Protein AF-A0A376LGJ1-F1 (afdb_monomer)

Organism: Escherichia coli (NCBI:txid562)

Secondary structure (DSSP, 8-state):
-HHHHHT-HHHHHHHHTS-HHHHHHHHHHHHHHHHHHHHHHHTTS---HHHHHHHHHHHHHHHHHHH-GGGGTTS-HHHHHHHTSHHHHHHHHHHHHHHHSPPPP-

pLDDT: mean 90.24, std 6.95, range [53.75, 97.5]

Solvent-accessible surface area (backbone atoms only — not comparable to full-atom values): 5984 Å² total; per-residue (Å²): 106,70,73,60,54,70,72,37,67,70,52,57,54,53,60,71,68,56,54,68,72,56,54,52,52,52,50,51,52,50,54,50,50,52,52,53,49,52,53,55,59,59,67,73,50,80,80,43,76,68,48,47,51,33,53,53,51,13,48,51,47,8,51,46,28,54,75,42,60,70,80,41,70,86,46,58,70,75,55,34,68,52,38,53,38,21,67,50,33,13,50,52,44,33,54,52,43,62,70,69,48,76,81,78,82,125

Foldseek 3Di:
DVVVLVVDVVNVVVVVPDDPVVVVVVVCVVVVVVVVVVVVVLVVDPCDPLSVVLQVVLLCQLVVCCVPVCVCVVPDPVVSVQSNHSVSRSVVSSVVSVVPDDPDDD

Sequence (106 aa):
MLIVLGLFPAVSGFVQHIPEPVLGGATLVMFGTIAASGVRIVSREPLNRRAILIIALSLAVGLGVSQQPLILQFAPEWLKNLLSSGIAAGGITAIVLNLIFPPEKQ

InterPro domains:
  IPR006042 Xanthine/uracil permease [PS01116] (18-38)
  IPR006043 Nucleobase cation symporter 2 family [PF00860] (1-70)

Structure (mmCIF, N/CA/C/O backbone):
data_AF-A0A376LGJ1-F1
#
_entry.id   AF-A0A376LGJ1-F1
#
loop_
_atom_site.group_PDB
_atom_site.id
_atom_site.type_symbol
_atom_site.label_atom_id
_atom_site.label_alt_id
_atom_site.label_comp_id
_atom_site.label_asym_id
_atom_site.label_entity_id
_atom_site.label_seq_id
_atom_site.pdbx_PDB_ins_code
_atom_site.Cartn_x
_atom_site.Cartn_y
_atom_site.Cartn_z
_atom_site.occupancy
_atom_site.B_iso_or_equiv
_atom_site.auth_seq_id
_atom_site.auth_comp_id
_atom_site.auth_asym_id
_atom_site.auth_atom_id
_atom_site.pdbx_PDB_model_num
ATOM 1 N N . MET A 1 1 ? -5.557 -1.376 -30.161 1.00 79.62 1 MET A N 1
ATOM 2 C CA . MET A 1 1 ? -4.209 -0.809 -30.402 1.00 79.62 1 MET A CA 1
ATOM 3 C C . MET A 1 1 ? -3.106 -1.610 -29.708 1.00 79.62 1 MET A C 1
ATOM 5 O O . MET A 1 1 ? -2.211 -2.051 -30.410 1.00 79.62 1 MET A O 1
ATOM 9 N N . LEU A 1 2 ? -3.187 -1.895 -28.398 1.00 87.56 2 LEU A N 1
ATOM 10 C CA . LEU A 1 2 ? -2.192 -2.742 -27.702 1.00 87.56 2 LEU A CA 1
ATOM 11 C C . LEU A 1 2 ? -2.047 -4.149 -28.314 1.00 87.56 2 LEU A C 1
ATOM 13 O O . LEU A 1 2 ? -0.932 -4.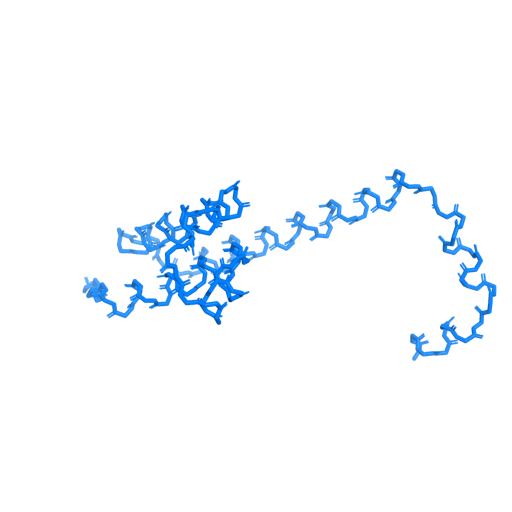609 -28.519 1.00 87.56 2 LEU A O 1
ATOM 17 N N . ILE A 1 3 ? -3.166 -4.777 -28.700 1.00 88.19 3 ILE A N 1
ATOM 18 C CA . ILE A 1 3 ? -3.178 -6.073 -29.410 1.00 88.19 3 ILE A CA 1
ATOM 19 C C . ILE A 1 3 ? -2.390 -5.995 -30.727 1.00 88.19 3 ILE A C 1
ATOM 21 O O . ILE A 1 3 ? -1.632 -6.898 -31.053 1.00 88.19 3 ILE A O 1
ATOM 25 N N . VAL A 1 4 ? -2.541 -4.893 -31.467 1.00 88.06 4 VAL A N 1
ATOM 26 C CA . VAL A 1 4 ? -1.870 -4.689 -32.757 1.00 88.06 4 VAL A CA 1
ATOM 27 C C . VAL A 1 4 ? -0.370 -4.486 -32.545 1.00 88.06 4 VAL A C 1
ATOM 29 O O . VAL A 1 4 ? 0.420 -5.149 -33.198 1.00 88.06 4 VAL A O 1
ATOM 32 N N . LEU A 1 5 ? 0.030 -3.642 -31.588 1.0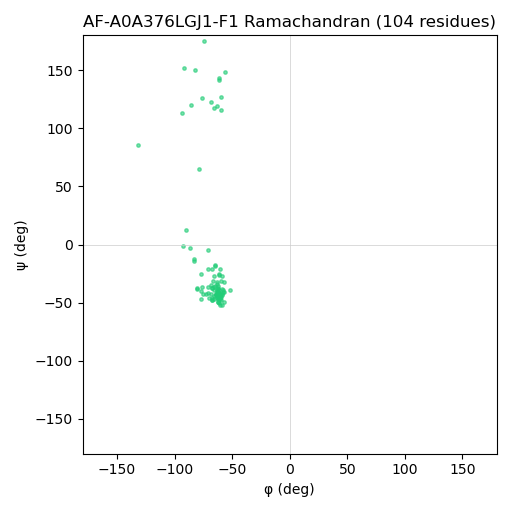0 84.62 5 LEU A N 1
ATOM 33 C CA . LEU A 1 5 ? 1.440 -3.403 -31.254 1.00 84.62 5 LEU A CA 1
ATOM 34 C C . LEU A 1 5 ? 2.156 -4.658 -30.730 1.00 84.62 5 LEU A C 1
ATOM 36 O O . LEU A 1 5 ? 3.340 -4.828 -31.001 1.00 84.62 5 LEU A O 1
ATOM 40 N N . GLY A 1 6 ? 1.447 -5.552 -30.034 1.00 85.31 6 GLY A N 1
ATOM 41 C CA . GLY A 1 6 ? 1.997 -6.824 -29.553 1.00 85.31 6 GLY A CA 1
ATOM 42 C C . GLY A 1 6 ? 2.279 -7.856 -30.652 1.00 85.31 6 GLY A C 1
ATOM 43 O O . GLY A 1 6 ? 3.098 -8.745 -30.443 1.00 85.31 6 GLY A O 1
ATOM 44 N N . LEU A 1 7 ? 1.644 -7.736 -31.824 1.00 88.19 7 LEU A N 1
ATOM 45 C CA . LEU A 1 7 ? 1.858 -8.638 -32.964 1.00 88.19 7 LEU A CA 1
ATOM 46 C C . LEU A 1 7 ? 3.087 -8.264 -33.811 1.00 88.19 7 LEU A C 1
ATOM 48 O O . LEU A 1 7 ? 3.522 -9.078 -34.621 1.00 88.19 7 LEU A O 1
ATOM 52 N N . PHE A 1 8 ? 3.656 -7.064 -33.639 1.00 91.00 8 PHE A N 1
ATOM 53 C CA . PHE A 1 8 ? 4.824 -6.605 -34.398 1.00 91.00 8 PHE A CA 1
ATOM 54 C C . PHE A 1 8 ? 6.139 -6.894 -33.646 1.00 91.00 8 PHE A C 1
ATOM 56 O O . PHE A 1 8 ? 6.421 -6.229 -32.645 1.00 91.00 8 PHE A O 1
ATOM 63 N N . PRO A 1 9 ? 7.011 -7.794 -34.151 1.00 85.81 9 PRO A N 1
ATOM 64 C CA . PRO A 1 9 ? 8.275 -8.152 -33.491 1.00 85.81 9 PRO A CA 1
ATOM 65 C C . PRO A 1 9 ? 9.249 -6.978 -33.315 1.00 85.81 9 PRO A C 1
ATOM 67 O O . PRO A 1 9 ? 10.074 -6.976 -32.406 1.00 85.81 9 PRO A O 1
ATOM 70 N N . ALA A 1 10 ? 9.148 -5.950 -34.161 1.00 87.31 10 ALA A N 1
ATOM 71 C CA . ALA A 1 10 ? 9.962 -4.742 -34.039 1.00 87.31 10 ALA A CA 1
ATOM 72 C C . ALA A 1 10 ? 9.705 -3.996 -32.715 1.00 87.31 10 ALA A C 1
ATOM 74 O O . ALA A 1 10 ? 10.634 -3.465 -32.109 1.00 87.31 10 ALA A O 1
ATOM 75 N N . VAL A 1 11 ? 8.455 -3.995 -32.236 1.00 87.56 11 VAL A N 1
ATOM 76 C CA . VAL A 1 11 ? 8.074 -3.344 -30.975 1.00 87.56 11 VAL A CA 1
ATOM 77 C C . VAL A 1 11 ? 8.606 -4.140 -29.783 1.00 87.56 11 VAL A C 1
ATOM 79 O O . VAL A 1 11 ? 9.162 -3.553 -28.858 1.00 87.56 11 VAL A O 1
ATOM 82 N N . SER A 1 12 ? 8.502 -5.473 -29.810 1.00 83.44 12 SER A N 1
ATOM 83 C CA . SER A 1 12 ? 9.035 -6.319 -28.734 1.00 83.44 12 SER A CA 1
ATOM 84 C C . SER A 1 12 ? 10.566 -6.310 -28.679 1.00 83.44 12 SER A C 1
ATOM 86 O O . SER A 1 12 ? 11.128 -6.349 -27.586 1.00 83.44 12 SER A O 1
ATOM 88 N N . GLY A 1 13 ? 11.247 -6.217 -29.826 1.00 88.38 13 GLY A N 1
ATOM 89 C CA . GLY A 1 13 ? 12.702 -6.050 -29.896 1.00 88.38 13 GLY A CA 1
ATOM 90 C C . GLY A 1 13 ? 13.164 -4.726 -29.288 1.00 88.38 13 GLY A C 1
ATOM 91 O O . GLY A 1 13 ? 14.095 -4.704 -28.489 1.00 88.38 13 GLY A O 1
ATOM 92 N N . PHE A 1 14 ? 12.451 -3.634 -29.578 1.00 89.75 14 PHE A N 1
ATOM 93 C CA . PHE A 1 14 ? 12.733 -2.331 -28.976 1.00 89.75 14 PHE A CA 1
ATOM 94 C C . PHE A 1 14 ? 12.571 -2.344 -27.449 1.00 89.75 14 PHE A C 1
ATOM 96 O O . PHE A 1 14 ? 13.446 -1.862 -26.735 1.00 89.75 14 PHE A O 1
ATOM 103 N N . VAL A 1 15 ? 11.489 -2.941 -26.933 1.00 87.50 15 VAL A N 1
ATOM 104 C CA . VAL A 1 15 ? 11.244 -3.040 -25.482 1.00 87.50 15 VAL A CA 1
ATOM 105 C C . VAL A 1 15 ? 12.332 -3.855 -24.772 1.00 87.50 15 VAL A C 1
ATOM 107 O O . VAL A 1 15 ? 12.749 -3.483 -23.680 1.00 87.50 15 VAL A O 1
ATOM 110 N N . GLN A 1 16 ? 12.841 -4.922 -25.395 1.00 88.19 16 GLN A N 1
ATOM 111 C CA . GLN A 1 16 ? 13.935 -5.735 -24.842 1.00 88.19 16 GLN A CA 1
ATOM 112 C C . GLN A 1 16 ? 15.279 -4.997 -24.770 1.00 88.19 16 GLN A C 1
ATOM 114 O O . GLN A 1 16 ? 16.156 -5.406 -24.018 1.00 88.19 16 GLN A O 1
ATOM 119 N N . HIS A 1 17 ? 15.468 -3.930 -25.549 1.00 92.00 17 HIS A N 1
ATOM 120 C CA . HIS A 1 17 ? 16.677 -3.103 -25.500 1.00 92.00 17 HIS A CA 1
ATOM 121 C C . HIS A 1 17 ? 16.604 -1.990 -24.449 1.00 92.00 17 HIS A C 1
ATOM 123 O O . HIS A 1 17 ? 17.583 -1.266 -24.264 1.00 92.00 17 HIS A O 1
ATOM 129 N N . ILE A 1 18 ? 15.472 -1.835 -23.753 1.00 92.44 18 ILE A N 1
ATOM 130 C CA . ILE A 1 18 ? 15.348 -0.860 -22.670 1.00 92.44 18 ILE A CA 1
ATOM 131 C C . ILE A 1 18 ? 16.232 -1.317 -21.500 1.00 92.44 18 ILE A C 1
ATOM 133 O O . ILE A 1 18 ? 16.028 -2.415 -20.980 1.00 92.44 18 ILE A O 1
ATOM 137 N N . PRO A 1 19 ? 17.187 -0.487 -21.041 1.00 94.38 19 PRO A N 1
ATOM 138 C CA . PRO A 1 19 ? 18.037 -0.839 -19.912 1.00 94.38 19 PRO A CA 1
ATOM 139 C C . PRO A 1 19 ? 17.229 -1.061 -18.628 1.00 94.38 19 PRO A C 1
ATOM 141 O O . PRO A 1 19 ? 16.304 -0.300 -18.326 1.00 94.38 19 PRO A O 1
ATOM 144 N N . GLU A 1 20 ? 17.643 -2.033 -17.812 1.00 92.75 20 GLU A N 1
ATOM 145 C CA . GLU A 1 20 ? 17.024 -2.311 -16.507 1.00 92.75 20 GLU A CA 1
ATOM 146 C C . GLU A 1 20 ? 16.901 -1.070 -15.598 1.00 92.75 20 GLU A C 1
ATOM 148 O O . GLU A 1 20 ? 15.840 -0.901 -14.990 1.00 92.75 20 GLU A O 1
ATOM 153 N N . PRO A 1 21 ? 17.884 -0.139 -15.541 1.00 94.81 21 PRO A N 1
ATOM 154 C CA . PRO A 1 21 ? 17.745 1.077 -14.736 1.00 94.81 21 PRO A CA 1
ATOM 155 C C . PRO A 1 21 ? 16.551 1.962 -15.133 1.00 94.81 21 PRO A C 1
ATOM 157 O O . PRO A 1 21 ? 15.959 2.616 -14.275 1.00 94.81 21 PRO A O 1
ATOM 160 N N . VAL A 1 22 ? 16.160 1.975 -16.414 1.00 95.25 22 VAL A N 1
ATOM 161 C CA . VAL A 1 22 ? 15.015 2.766 -16.904 1.00 95.25 22 VAL A CA 1
ATOM 162 C C . VAL A 1 22 ? 13.699 2.103 -16.510 1.00 95.25 22 VAL A C 1
ATOM 164 O O . VAL A 1 22 ? 12.780 2.782 -16.051 1.00 95.25 22 VAL A O 1
ATOM 167 N N . LEU A 1 23 ? 13.619 0.775 -16.635 1.00 92.62 23 LEU A N 1
ATOM 168 C CA . L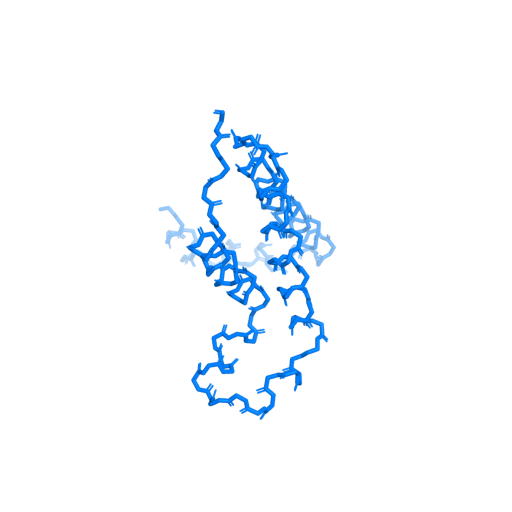EU A 1 23 ? 12.456 0.003 -16.193 1.00 92.62 23 LEU A CA 1
ATOM 169 C C . LEU A 1 23 ? 12.258 0.132 -14.679 1.00 92.62 23 LEU A C 1
ATOM 171 O O . LEU A 1 23 ? 11.133 0.341 -14.234 1.00 92.62 23 LEU A O 1
ATOM 175 N N . GLY A 1 24 ? 13.343 0.099 -13.901 1.00 93.62 24 GLY A N 1
ATOM 176 C CA . GLY A 1 24 ? 13.320 0.359 -12.461 1.00 93.62 24 GLY A CA 1
ATOM 177 C 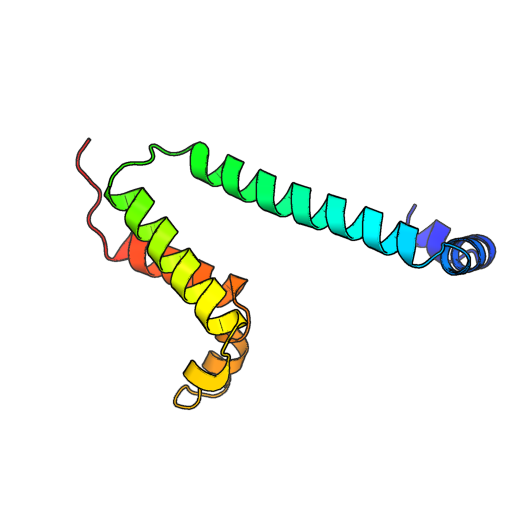C . GLY A 1 24 ? 12.822 1.767 -12.115 1.00 93.62 24 GLY A C 1
ATOM 178 O O . GLY A 1 24 ? 11.992 1.934 -11.224 1.00 93.62 24 GLY A O 1
ATOM 179 N N . GLY A 1 25 ? 13.265 2.789 -12.853 1.00 95.75 25 GLY A N 1
ATOM 180 C CA . GLY A 1 25 ? 12.757 4.155 -12.690 1.00 95.75 25 GLY A CA 1
ATOM 181 C C . GLY A 1 25 ? 11.259 4.264 -12.992 1.00 95.75 25 GLY A C 1
ATOM 182 O O . GLY A 1 25 ? 10.506 4.857 -12.218 1.00 95.75 25 GLY A O 1
ATOM 183 N N . ALA A 1 26 ? 10.803 3.640 -14.081 1.00 95.44 26 ALA A N 1
ATOM 184 C CA . ALA A 1 26 ? 9.395 3.624 -14.464 1.00 95.44 26 ALA A CA 1
ATOM 185 C C . ALA A 1 26 ? 8.514 2.900 -13.429 1.00 95.44 26 ALA A C 1
ATOM 187 O O . ALA A 1 26 ? 7.454 3.411 -13.060 1.00 95.44 26 ALA A O 1
ATOM 188 N N . THR A 1 27 ? 8.953 1.744 -12.917 1.00 95.62 27 THR A N 1
ATOM 189 C CA . THR A 1 27 ? 8.216 1.013 -11.876 1.00 95.62 27 THR A CA 1
ATOM 190 C C . THR A 1 27 ? 8.171 1.792 -10.567 1.00 95.62 27 THR A C 1
ATOM 192 O O . THR A 1 27 ? 7.116 1.845 -9.939 1.00 95.62 27 THR A O 1
ATOM 195 N N . LEU A 1 28 ? 9.254 2.471 -10.182 1.00 96.81 28 LEU A N 1
ATOM 196 C CA . LEU A 1 28 ? 9.287 3.306 -8.981 1.00 96.81 28 LEU A CA 1
ATOM 197 C C . LEU A 1 28 ? 8.291 4.470 -9.065 1.00 96.81 28 LEU A C 1
ATOM 199 O O . LEU A 1 28 ? 7.561 4.723 -8.107 1.00 96.81 28 LEU A O 1
ATOM 203 N N . VAL A 1 29 ? 8.191 5.134 -10.221 1.00 97.50 29 VAL A N 1
ATOM 204 C CA . VAL A 1 29 ? 7.178 6.178 -10.455 1.00 97.50 29 VAL A CA 1
ATOM 205 C C . VAL A 1 29 ? 5.761 5.596 -10.406 1.00 97.50 29 VAL A C 1
ATOM 207 O O . VAL A 1 29 ? 4.872 6.186 -9.786 1.00 97.50 29 VAL A O 1
ATOM 210 N N . MET A 1 30 ? 5.531 4.426 -11.007 1.00 96.94 30 MET A N 1
ATOM 211 C CA . MET A 1 30 ? 4.226 3.758 -10.977 1.00 96.94 30 MET A CA 1
ATOM 212 C C . MET A 1 30 ? 3.809 3.383 -9.546 1.00 96.94 30 MET A C 1
ATOM 214 O O . MET A 1 30 ? 2.718 3.741 -9.110 1.00 96.94 30 MET A O 1
ATOM 218 N N . PHE A 1 31 ? 4.676 2.731 -8.770 1.00 94.62 31 PHE A N 1
ATOM 219 C CA . PHE A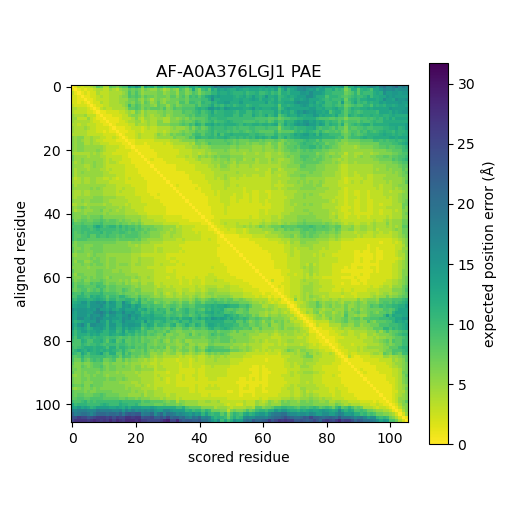 1 31 ? 4.363 2.377 -7.382 1.00 94.62 31 PHE A CA 1
ATOM 220 C C . PHE A 1 31 ? 4.250 3.608 -6.476 1.00 94.62 31 PHE A C 1
ATOM 222 O O . PHE A 1 31 ? 3.353 3.664 -5.635 1.00 94.62 31 PHE A O 1
ATOM 229 N N . GLY A 1 32 ? 5.091 4.626 -6.678 1.00 97.38 32 GLY A N 1
ATOM 230 C CA . GLY A 1 32 ? 5.013 5.885 -5.937 1.00 97.38 32 GLY A CA 1
ATOM 231 C C . GLY A 1 32 ? 3.695 6.625 -6.173 1.00 97.38 32 GLY A C 1
ATOM 232 O O . GLY A 1 32 ? 3.054 7.077 -5.224 1.00 97.38 32 GLY A O 1
ATOM 233 N N . THR A 1 33 ? 3.235 6.695 -7.424 1.00 97.38 33 THR A N 1
ATOM 234 C CA . THR A 1 33 ? 1.937 7.307 -7.755 1.00 97.38 33 THR A CA 1
ATOM 235 C C . THR A 1 33 ? 0.756 6.496 -7.222 1.00 97.38 33 THR A C 1
ATOM 237 O O . THR A 1 33 ? -0.199 7.091 -6.721 1.00 97.38 33 THR A O 1
ATOM 240 N N . ILE A 1 34 ? 0.828 5.160 -7.244 1.00 96.25 34 ILE A N 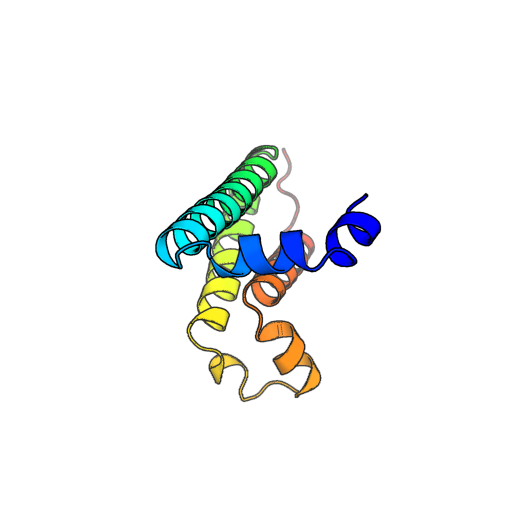1
ATOM 241 C CA . ILE A 1 34 ? -0.180 4.288 -6.617 1.00 96.25 34 ILE A CA 1
ATOM 242 C C . ILE A 1 34 ? -0.275 4.572 -5.110 1.00 96.25 34 ILE A C 1
ATOM 244 O O . ILE A 1 34 ? -1.375 4.793 -4.599 1.00 96.25 34 ILE A O 1
ATOM 248 N N . ALA A 1 35 ? 0.860 4.639 -4.407 1.00 95.44 35 ALA A N 1
ATOM 249 C CA . ALA A 1 35 ? 0.898 4.936 -2.975 1.00 95.44 35 ALA A CA 1
ATOM 250 C C . ALA A 1 35 ? 0.334 6.334 -2.659 1.00 95.44 35 ALA A C 1
ATOM 252 O O . ALA A 1 35 ? -0.525 6.478 -1.787 1.00 95.44 35 ALA A O 1
ATOM 253 N N . ALA A 1 36 ? 0.748 7.359 -3.413 1.00 97.06 36 ALA A N 1
ATOM 254 C CA . ALA A 1 36 ? 0.250 8.725 -3.256 1.00 97.06 36 ALA A CA 1
ATOM 255 C C . ALA A 1 36 ? -1.265 8.833 -3.515 1.00 97.06 36 ALA A C 1
ATOM 257 O O . ALA A 1 36 ? -1.975 9.534 -2.793 1.00 97.06 36 ALA A O 1
ATOM 258 N N . SER A 1 37 ? -1.778 8.109 -4.513 1.00 97.12 37 SER A N 1
ATOM 259 C CA . SER A 1 37 ? -3.215 8.019 -4.786 1.00 97.12 37 SER A CA 1
ATOM 260 C C . SER A 1 37 ? -3.972 7.387 -3.614 1.00 97.12 37 SER A C 1
ATOM 262 O O . SER A 1 37 ? -5.015 7.901 -3.213 1.00 97.12 37 SER A O 1
ATOM 264 N N . GLY A 1 38 ? -3.414 6.339 -3.000 1.00 94.12 38 GLY A N 1
ATOM 265 C CA . GLY A 1 38 ? -3.962 5.728 -1.787 1.00 94.12 38 GLY A CA 1
ATOM 266 C C . GLY A 1 38 ? -4.102 6.728 -0.636 1.00 94.12 38 GLY A C 1
ATOM 267 O O . GLY A 1 38 ? -5.190 6.875 -0.080 1.00 94.12 38 GLY A O 1
ATOM 268 N N . VAL A 1 39 ? -3.042 7.488 -0.337 1.00 95.50 39 VAL A N 1
ATOM 269 C CA . VAL A 1 39 ? -3.080 8.549 0.689 1.00 95.50 39 VAL A CA 1
ATOM 270 C C . VAL A 1 39 ? -4.142 9.598 0.355 1.00 95.50 39 VAL A C 1
ATOM 272 O O . VAL A 1 39 ? -4.925 9.980 1.222 1.00 95.50 39 VAL A O 1
ATOM 275 N N . ARG A 1 40 ? -4.225 10.017 -0.915 1.00 96.06 40 ARG A N 1
ATOM 276 C CA . ARG A 1 40 ? -5.227 10.984 -1.384 1.00 96.06 40 ARG A CA 1
ATOM 277 C C . ARG A 1 40 ? -6.662 10.476 -1.242 1.00 96.06 40 ARG A C 1
ATOM 279 O O . ARG A 1 40 ? -7.561 11.285 -1.045 1.00 96.06 40 ARG A O 1
ATOM 286 N N . ILE A 1 41 ? -6.910 9.178 -1.410 1.00 95.25 41 ILE A N 1
ATOM 287 C CA . ILE A 1 41 ? -8.243 8.589 -1.223 1.00 95.25 41 ILE A CA 1
ATOM 288 C C . ILE A 1 41 ? -8.630 8.663 0.253 1.00 95.25 41 ILE A C 1
ATOM 290 O O . ILE A 1 41 ? -9.714 9.143 0.570 1.00 95.25 41 ILE A O 1
ATOM 294 N N . VAL A 1 42 ? -7.724 8.257 1.144 1.00 93.44 42 VAL A N 1
ATOM 295 C CA . VAL A 1 42 ? -7.952 8.267 2.595 1.00 93.44 42 VAL A CA 1
ATOM 296 C C . VAL A 1 42 ? -8.157 9.688 3.122 1.00 93.44 42 VAL A C 1
ATOM 298 O O . VAL A 1 42 ? -9.040 9.917 3.942 1.00 93.44 42 VAL A O 1
ATOM 301 N N . SER A 1 43 ? -7.406 10.665 2.608 1.00 92.81 43 SER A N 1
ATOM 302 C CA . SER A 1 43 ? -7.502 12.064 3.039 1.00 92.81 43 SER A CA 1
ATOM 303 C C . SER A 1 43 ? -8.790 12.781 2.612 1.00 92.81 43 SER A C 1
ATOM 305 O O . SER A 1 43 ? -8.949 13.955 2.934 1.00 92.81 43 SER A O 1
ATOM 307 N N . ARG A 1 44 ? -9.673 12.144 1.827 1.00 93.94 44 ARG A N 1
ATOM 308 C CA . ARG A 1 44 ? -10.984 12.720 1.468 1.00 93.94 44 ARG A CA 1
ATOM 309 C C . ARG A 1 44 ? -11.996 12.626 2.606 1.00 93.94 44 ARG A C 1
ATOM 311 O O . ARG A 1 44 ? -12.918 13.432 2.639 1.00 93.94 44 ARG A O 1
ATOM 318 N N . GLU A 1 45 ? -11.823 11.665 3.505 1.00 89.06 45 GLU A N 1
ATOM 319 C CA . GLU A 1 45 ? -12.673 11.482 4.679 1.00 89.06 45 GLU A CA 1
ATOM 320 C C . GLU A 1 45 ? -12.102 12.243 5.888 1.00 89.06 45 GLU A C 1
ATOM 322 O O . GLU A 1 45 ? -10.883 12.433 5.981 1.00 89.06 45 GLU A O 1
ATOM 327 N N . PRO A 1 46 ? -12.944 12.681 6.843 1.00 91.00 46 PRO A N 1
ATOM 328 C CA . PRO A 1 46 ? -12.464 13.317 8.060 1.00 91.00 46 PRO A CA 1
ATOM 329 C C . PRO A 1 46 ? -11.614 12.333 8.873 1.00 91.00 46 PRO A C 1
ATOM 331 O O . PRO A 1 46 ? -12.089 1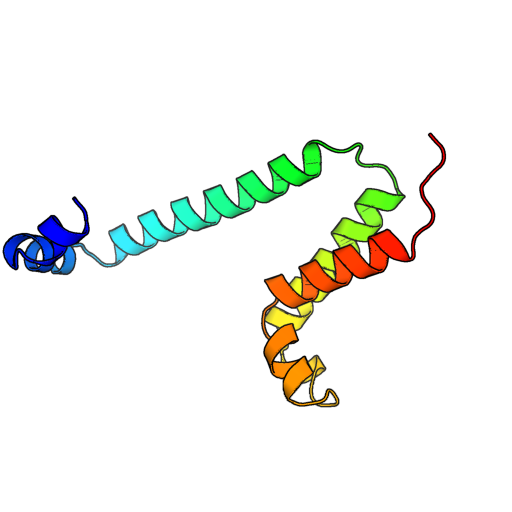1.293 9.333 1.00 91.00 46 PRO A O 1
ATOM 334 N N . LEU A 1 47 ? -10.345 12.688 9.084 1.00 91.81 47 LEU A N 1
ATOM 335 C CA . LEU A 1 47 ? -9.378 11.893 9.845 1.00 91.81 47 LEU A CA 1
ATOM 336 C C . LEU A 1 47 ? -9.587 12.069 11.355 1.00 91.81 47 LEU A C 1
ATOM 338 O O . LEU A 1 47 ? -8.749 12.621 12.065 1.00 91.81 47 LEU A O 1
ATOM 342 N N . ASN A 1 48 ? -10.739 11.614 11.843 1.00 92.50 48 ASN A N 1
ATOM 343 C CA . ASN A 1 48 ? -11.046 11.556 13.266 1.00 92.50 48 ASN A CA 1
ATOM 344 C C . ASN A 1 48 ? -10.286 10.413 13.962 1.00 92.50 48 ASN A C 1
ATOM 346 O O . ASN A 1 48 ? -9.586 9.608 13.335 1.00 92.50 48 ASN A O 1
ATOM 350 N N . ARG A 1 49 ? -10.420 10.328 15.290 1.00 92.06 49 ARG A N 1
ATOM 351 C CA . ARG A 1 49 ? -9.706 9.328 16.093 1.00 92.06 49 ARG A CA 1
ATOM 352 C C . ARG A 1 49 ? -10.036 7.907 15.635 1.00 92.06 49 ARG A C 1
ATOM 354 O O . ARG A 1 49 ? -9.135 7.073 15.557 1.00 92.06 49 ARG A O 1
ATOM 361 N N . ARG A 1 50 ? -11.300 7.644 15.283 1.00 93.81 50 ARG A N 1
ATOM 362 C CA . ARG A 1 50 ? -11.741 6.359 14.723 1.00 93.81 50 ARG A CA 1
ATOM 363 C C . ARG A 1 50 ? -11.025 6.026 13.410 1.00 93.81 50 ARG A C 1
ATOM 365 O O . ARG A 1 50 ? -10.462 4.940 13.297 1.00 93.81 50 ARG A O 1
ATOM 372 N N . ALA A 1 51 ? -11.022 6.940 12.440 1.00 93.62 51 ALA A N 1
ATOM 373 C CA . ALA A 1 51 ? -10.400 6.732 11.135 1.00 93.62 51 ALA A CA 1
ATOM 374 C C . ALA A 1 51 ? -8.890 6.493 11.261 1.00 93.62 51 ALA A C 1
ATOM 376 O O . ALA A 1 51 ? -8.371 5.538 10.687 1.00 93.62 51 ALA A O 1
ATOM 377 N N . ILE A 1 52 ? -8.196 7.293 12.078 1.00 94.50 52 ILE A N 1
ATOM 378 C CA . ILE A 1 52 ? -6.752 7.147 12.309 1.00 94.50 52 ILE A CA 1
ATOM 379 C C . ILE A 1 52 ? -6.421 5.773 12.905 1.00 94.50 52 ILE A C 1
ATOM 381 O O . ILE A 1 52 ? -5.462 5.141 12.467 1.00 94.50 52 ILE A O 1
ATOM 385 N N . LEU A 1 53 ? -7.217 5.274 13.858 1.00 94.88 53 LEU A N 1
ATOM 386 C CA . LEU A 1 53 ? -7.008 3.940 14.431 1.00 94.88 53 LEU A CA 1
ATOM 387 C C . LEU A 1 53 ? -7.197 2.826 13.394 1.00 94.88 53 LEU A C 1
ATOM 389 O O . LEU A 1 53 ? -6.383 1.905 13.339 1.00 94.88 53 LEU A O 1
ATOM 393 N N . ILE A 1 54 ? -8.236 2.919 12.557 1.00 95.81 54 ILE A N 1
ATOM 394 C CA . ILE A 1 54 ? -8.486 1.946 11.483 1.00 95.81 54 ILE A CA 1
ATOM 395 C C . ILE A 1 54 ? -7.313 1.941 10.494 1.00 95.81 54 ILE A C 1
ATOM 397 O O . ILE A 1 54 ? -6.807 0.872 10.145 1.00 95.81 54 ILE A O 1
ATOM 401 N N . ILE A 1 55 ? -6.838 3.119 10.081 1.00 95.62 55 ILE A N 1
ATOM 402 C CA . ILE A 1 55 ? -5.689 3.273 9.178 1.00 95.62 55 ILE A CA 1
ATOM 403 C C . ILE A 1 55 ? -4.425 2.680 9.811 1.00 95.62 55 ILE A C 1
ATOM 405 O O . ILE A 1 55 ? -3.753 1.861 9.192 1.00 95.62 55 ILE A O 1
ATOM 409 N N . ALA A 1 56 ? -4.112 3.042 11.056 1.00 95.81 56 ALA A N 1
ATOM 410 C CA . ALA A 1 56 ? -2.896 2.590 11.725 1.00 95.81 56 ALA A CA 1
ATOM 411 C C . ALA A 1 56 ? -2.858 1.064 11.891 1.00 95.81 56 ALA A C 1
ATOM 413 O O . ALA A 1 56 ? -1.847 0.435 11.582 1.00 95.81 56 ALA A O 1
ATOM 414 N N . LEU A 1 57 ? -3.962 0.455 12.334 1.00 96.31 57 LEU A N 1
ATOM 415 C CA . LEU A 1 57 ? -4.035 -0.990 12.557 1.00 96.31 57 LEU A CA 1
ATOM 416 C C . LEU A 1 57 ? -4.040 -1.777 11.243 1.00 96.31 57 LEU A C 1
ATOM 418 O O . LEU A 1 57 ? -3.343 -2.783 11.137 1.00 96.31 57 LEU A O 1
ATOM 422 N N . SER A 1 58 ? -4.777 -1.317 10.229 1.00 96.12 58 SER A N 1
ATOM 423 C CA . SER A 1 58 ? -4.773 -1.970 8.912 1.00 96.12 58 SER A CA 1
ATOM 424 C C . SER A 1 58 ? -3.400 -1.917 8.240 1.00 96.12 58 SER A C 1
ATOM 426 O O . SER A 1 58 ? -2.951 -2.928 7.700 1.00 96.12 58 SER A O 1
ATOM 428 N N . LEU A 1 59 ? -2.692 -0.786 8.333 1.00 95.75 59 LEU A N 1
ATOM 429 C CA . LEU A 1 59 ? -1.316 -0.670 7.848 1.00 95.75 59 LEU A CA 1
ATOM 430 C C . LEU A 1 59 ? -0.358 -1.559 8.644 1.00 95.75 59 LEU A C 1
ATOM 432 O O . LEU A 1 59 ? 0.456 -2.255 8.041 1.00 95.75 59 LEU A O 1
ATOM 436 N N . ALA A 1 60 ? -0.470 -1.586 9.974 1.00 94.88 60 ALA A N 1
ATOM 437 C CA . ALA A 1 60 ? 0.373 -2.426 10.823 1.00 94.88 60 ALA A CA 1
ATOM 438 C C . ALA A 1 60 ? 0.214 -3.918 10.495 1.00 94.88 60 ALA A C 1
ATOM 440 O O . ALA A 1 60 ? 1.213 -4.622 10.359 1.00 94.88 60 ALA A O 1
ATOM 441 N N . VAL A 1 61 ? -1.021 -4.397 10.311 1.00 94.19 61 VAL A N 1
ATOM 442 C CA . VAL A 1 61 ? -1.283 -5.792 9.928 1.00 94.19 61 VAL A CA 1
ATOM 443 C C . VAL A 1 61 ? -0.797 -6.075 8.508 1.00 94.19 61 VAL A C 1
ATOM 445 O O . VAL A 1 61 ? -0.085 -7.054 8.298 1.00 94.19 61 VAL A O 1
ATOM 448 N N . GLY A 1 62 ? -1.125 -5.217 7.538 1.00 93.62 62 GLY A N 1
ATOM 449 C CA . GLY A 1 62 ? -0.722 -5.419 6.145 1.00 93.62 62 GLY A CA 1
ATOM 450 C C . GLY A 1 62 ? 0.797 -5.462 5.966 1.00 93.62 62 GLY A C 1
ATOM 451 O O . GLY A 1 62 ? 1.327 -6.377 5.334 1.00 93.62 62 GLY A O 1
ATOM 452 N N . LEU A 1 63 ? 1.515 -4.519 6.581 1.00 93.38 63 LEU A N 1
ATOM 453 C CA . LEU A 1 63 ? 2.978 -4.495 6.567 1.00 93.38 63 LEU A CA 1
ATOM 454 C C . LEU A 1 63 ? 3.567 -5.653 7.381 1.00 93.38 63 LEU A C 1
ATOM 456 O O . LEU A 1 63 ? 4.495 -6.309 6.919 1.00 93.38 63 LEU A O 1
ATOM 460 N N . GLY A 1 64 ? 3.012 -5.949 8.559 1.00 91.94 64 GLY A N 1
ATOM 461 C CA . GLY A 1 64 ? 3.492 -7.026 9.425 1.00 91.94 64 GLY A CA 1
ATOM 462 C C . GLY A 1 64 ? 3.440 -8.396 8.752 1.00 91.94 64 GLY A C 1
ATOM 463 O O . GLY A 1 64 ? 4.422 -9.135 8.784 1.00 91.94 64 GLY A O 1
ATOM 464 N N . VAL A 1 65 ? 2.334 -8.712 8.074 1.00 90.38 65 VAL A N 1
ATOM 465 C CA . VAL A 1 65 ? 2.183 -9.984 7.355 1.00 90.38 65 VAL A CA 1
ATOM 466 C C . VAL A 1 65 ? 3.061 -10.038 6.104 1.00 90.38 65 VAL A C 1
ATOM 468 O O . VAL A 1 65 ? 3.632 -11.087 5.811 1.00 90.38 65 VAL A O 1
ATOM 471 N N . SER A 1 66 ? 3.230 -8.912 5.401 1.00 89.12 66 SER A N 1
ATOM 472 C CA . SER A 1 66 ? 4.136 -8.837 4.248 1.00 89.12 66 SER A CA 1
ATOM 473 C C . SER A 1 66 ? 5.601 -9.052 4.638 1.00 89.12 66 SER A C 1
ATOM 475 O O . SER A 1 66 ? 6.348 -9.648 3.869 1.00 89.12 66 SER A O 1
ATOM 477 N N . GLN A 1 67 ? 6.017 -8.568 5.813 1.00 89.06 67 GLN A N 1
ATOM 478 C CA . GLN A 1 67 ? 7.388 -8.719 6.304 1.00 89.06 67 GLN A CA 1
ATOM 479 C C . GLN A 1 67 ? 7.636 -10.092 6.936 1.00 89.06 67 GLN A C 1
ATOM 481 O O . GLN A 1 67 ? 8.718 -10.648 6.768 1.00 89.06 67 GLN A O 1
ATOM 486 N N . GLN A 1 68 ? 6.649 -10.644 7.649 1.00 87.12 68 GLN A N 1
ATOM 487 C CA . GLN A 1 68 ? 6.753 -11.943 8.310 1.00 87.12 68 GLN A CA 1
ATOM 488 C C . GLN A 1 68 ? 5.525 -12.819 8.003 1.00 87.12 68 GLN A C 1
ATOM 490 O O . GLN A 1 68 ? 4.599 -12.921 8.814 1.00 87.12 68 GLN A O 1
ATOM 495 N N . PRO A 1 69 ? 5.530 -13.550 6.874 1.00 78.88 69 PRO A N 1
ATOM 496 C CA . PRO A 1 69 ? 4.411 -14.413 6.482 1.00 78.88 69 PRO A CA 1
ATOM 497 C C . PRO A 1 69 ? 4.171 -15.587 7.446 1.00 78.88 69 PRO A C 1
ATOM 499 O O . PRO A 1 69 ? 3.091 -16.180 7.463 1.00 78.88 69 PRO A O 1
ATOM 502 N N . LEU A 1 70 ? 5.169 -15.929 8.273 1.00 81.00 70 LEU A N 1
ATOM 503 C CA . LEU A 1 70 ? 5.106 -17.027 9.245 1.00 81.00 70 LEU A CA 1
ATOM 504 C C . LEU A 1 70 ? 4.063 -16.810 10.353 1.00 81.00 70 LEU A C 1
ATOM 506 O O . LEU A 1 70 ? 3.656 -17.770 10.999 1.00 81.00 70 LEU A O 1
ATOM 510 N N . ILE A 1 71 ? 3.588 -15.577 10.553 1.00 80.19 71 ILE A N 1
ATOM 511 C CA . ILE A 1 71 ? 2.542 -15.258 11.540 1.00 80.19 71 ILE A CA 1
ATOM 512 C C . ILE A 1 71 ? 1.252 -16.060 11.257 1.00 80.19 71 ILE A C 1
ATOM 514 O O . ILE A 1 71 ? 0.507 -16.396 12.174 1.00 80.19 71 ILE A O 1
ATOM 518 N N . LEU A 1 72 ? 1.021 -16.441 9.996 1.00 79.38 72 LEU A N 1
ATOM 519 C CA . LEU A 1 72 ? -0.141 -17.209 9.542 1.00 79.38 72 LEU A CA 1
ATOM 520 C C . LEU A 1 72 ? 0.069 -18.735 9.575 1.00 79.38 72 LEU A C 1
ATOM 522 O O . LEU A 1 72 ? -0.729 -19.471 9.002 1.00 79.38 72 LEU A O 1
ATOM 526 N N . GLN A 1 73 ? 1.127 -19.247 10.213 1.00 80.31 73 GLN A N 1
ATOM 527 C CA . GLN A 1 73 ? 1.448 -20.685 10.201 1.00 80.31 73 GLN A CA 1
ATOM 528 C C . GLN A 1 73 ? 0.365 -21.584 10.821 1.00 80.31 73 GLN A C 1
ATOM 530 O O . GLN A 1 73 ? 0.247 -22.743 10.440 1.00 80.31 73 GLN A O 1
ATOM 535 N N . PHE A 1 74 ? -0.431 -21.046 11.748 1.00 82.12 74 PHE A N 1
ATOM 536 C CA . PHE A 1 74 ? -1.539 -21.757 12.393 1.00 82.12 74 PHE A CA 1
ATOM 537 C C . PHE A 1 74 ? -2.884 -21.547 11.678 1.00 82.12 74 PHE A C 1
ATOM 539 O O . PHE A 1 74 ? -3.902 -22.082 12.114 1.00 82.12 74 PHE A O 1
ATOM 546 N N . ALA A 1 75 ? -2.911 -20.747 10.608 1.00 83.44 75 ALA A N 1
ATOM 547 C CA . ALA A 1 75 ? -4.123 -20.472 9.853 1.00 83.44 75 ALA A CA 1
ATOM 548 C C . ALA A 1 75 ? -4.414 -21.594 8.836 1.00 83.44 75 ALA A C 1
ATOM 550 O O . ALA A 1 75 ? -3.482 -22.196 8.297 1.00 83.44 75 ALA A O 1
ATOM 551 N N . PRO A 1 76 ? -5.697 -21.844 8.510 1.00 84.75 76 PRO A N 1
ATOM 552 C CA . PRO A 1 76 ? -6.075 -22.734 7.416 1.00 84.75 76 PRO A CA 1
ATOM 553 C C . PRO A 1 76 ? -5.439 -22.303 6.089 1.00 84.75 76 PRO A C 1
ATOM 555 O O . PRO A 1 76 ? -5.287 -21.111 5.823 1.00 84.75 76 PRO A O 1
ATOM 558 N N . GLU A 1 77 ? -5.136 -23.259 5.217 1.00 83.62 77 GLU A N 1
ATOM 559 C CA . GLU A 1 77 ? -4.382 -23.026 3.977 1.00 83.62 77 GLU A CA 1
ATOM 560 C C . GLU A 1 77 ? -5.049 -22.007 3.034 1.00 83.62 77 GLU A C 1
ATOM 562 O O . GLU A 1 77 ? -4.387 -21.128 2.482 1.00 83.62 77 GLU A O 1
ATOM 567 N N . TRP A 1 78 ? -6.382 -22.038 2.937 1.00 84.12 78 TRP A N 1
ATOM 568 C CA . TRP A 1 78 ? -7.154 -21.061 2.163 1.00 84.12 78 TRP A CA 1
ATOM 569 C C . TRP A 1 78 ? -6.999 -19.628 2.700 1.00 84.12 78 TRP A C 1
ATOM 571 O O . TRP A 1 78 ? -6.880 -18.681 1.924 1.00 84.12 78 TRP A O 1
ATOM 581 N N . LEU A 1 79 ? -6.951 -19.467 4.026 1.00 83.50 79 LEU A N 1
ATOM 582 C CA . LEU A 1 79 ? -6.807 -18.170 4.679 1.00 83.50 79 LEU A CA 1
ATOM 583 C C . LEU A 1 79 ? -5.365 -17.670 4.585 1.00 83.50 79 L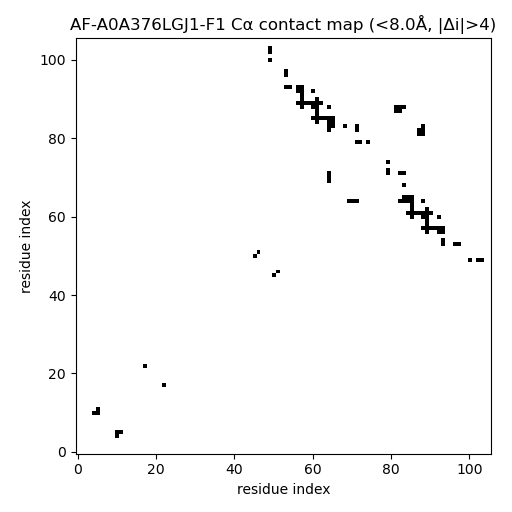EU A C 1
ATOM 585 O O . LEU A 1 79 ? -5.136 -16.481 4.378 1.00 83.50 79 LEU A O 1
ATOM 589 N N . LYS A 1 80 ? -4.395 -18.583 4.672 1.00 84.81 80 LYS A N 1
ATOM 590 C CA . LYS A 1 80 ? -2.976 -18.287 4.473 1.00 84.81 80 LYS A CA 1
ATOM 591 C C . LYS A 1 80 ? -2.711 -17.739 3.072 1.00 84.81 80 LYS A C 1
ATOM 593 O O . LYS A 1 80 ? -2.022 -16.735 2.956 1.00 84.81 80 LYS A O 1
ATOM 598 N N . ASN A 1 81 ? -3.296 -18.338 2.035 1.00 85.56 81 ASN A N 1
ATOM 599 C CA . ASN A 1 81 ? -3.130 -17.883 0.649 1.00 85.56 81 ASN A CA 1
ATOM 600 C C . ASN A 1 81 ? -3.759 -16.506 0.387 1.00 85.56 81 ASN A C 1
ATOM 602 O O . ASN A 1 81 ? -3.267 -15.750 -0.446 1.00 85.56 81 ASN A O 1
ATOM 606 N N . LEU A 1 82 ? -4.848 -16.175 1.087 1.00 85.81 82 LEU A N 1
ATOM 607 C CA . LEU A 1 82 ? -5.485 -14.861 0.986 1.00 85.81 82 LEU A CA 1
ATOM 608 C C . LEU A 1 82 ? -4.711 -13.793 1.762 1.00 85.81 82 LEU A C 1
ATOM 610 O O . LEU A 1 82 ? -4.464 -12.707 1.244 1.00 85.81 82 LEU A O 1
ATOM 614 N N . LEU A 1 83 ? -4.331 -14.095 3.005 1.00 86.31 83 LEU A N 1
ATOM 615 C CA . LEU A 1 83 ? -3.682 -13.140 3.898 1.00 86.31 83 LEU A CA 1
ATOM 616 C C . LEU A 1 83 ? -2.173 -13.025 3.668 1.00 86.31 83 LEU A C 1
ATOM 618 O O . LEU A 1 83 ? -1.588 -12.066 4.150 1.00 86.31 83 LEU A O 1
ATOM 622 N N . SER A 1 84 ? -1.532 -13.918 2.908 1.00 83.25 84 SER A N 1
ATOM 623 C CA . SER A 1 84 ? -0.104 -13.801 2.571 1.00 83.25 84 SER A CA 1
ATOM 624 C C . SER A 1 84 ? 0.231 -12.522 1.797 1.00 83.25 84 SER A C 1
ATOM 626 O O . SER A 1 84 ? 1.382 -12.094 1.795 1.00 83.25 84 SER A O 1
ATOM 628 N N . SER A 1 85 ? -0.758 -11.895 1.152 1.00 88.81 85 SER A N 1
ATOM 629 C CA . SER A 1 85 ? -0.623 -10.561 0.570 1.00 88.81 85 SER A CA 1
ATOM 630 C C . SER A 1 85 ? -0.900 -9.488 1.620 1.00 88.81 85 SER A C 1
ATOM 632 O O . SER A 1 85 ? -2.020 -9.372 2.120 1.00 88.81 85 SER A O 1
ATOM 634 N N . GLY A 1 86 ? 0.089 -8.631 1.891 1.00 89.19 86 GLY A N 1
ATOM 635 C CA . GLY A 1 86 ? -0.067 -7.509 2.822 1.00 89.19 86 GLY A CA 1
ATOM 636 C C . GLY A 1 86 ? -1.207 -6.552 2.453 1.00 89.19 86 GLY A C 1
ATOM 637 O O . GLY A 1 86 ? -1.881 -6.023 3.335 1.00 89.19 86 GLY A O 1
ATOM 638 N N . ILE A 1 87 ? -1.487 -6.385 1.155 1.00 92.44 87 ILE A N 1
ATOM 639 C CA . ILE A 1 87 ? -2.608 -5.565 0.667 1.00 92.44 87 ILE A CA 1
ATOM 640 C C . ILE A 1 87 ? -3.945 -6.189 1.082 1.00 92.44 87 ILE A C 1
ATOM 642 O O . ILE A 1 87 ? -4.820 -5.493 1.597 1.00 92.44 87 ILE A O 1
ATOM 646 N N . ALA A 1 88 ? -4.100 -7.501 0.884 1.00 92.69 88 ALA A N 1
ATOM 647 C CA . ALA A 1 88 ? -5.319 -8.214 1.246 1.00 92.69 88 ALA A CA 1
ATOM 648 C C . ALA A 1 88 ? -5.508 -8.252 2.767 1.00 92.69 88 ALA A C 1
ATOM 650 O O . ALA A 1 88 ? -6.592 -7.931 3.253 1.00 92.69 88 ALA A O 1
ATOM 651 N N . ALA A 1 89 ? -4.448 -8.567 3.518 1.00 93.56 89 ALA A N 1
ATOM 652 C CA . ALA A 1 89 ? -4.481 -8.581 4.975 1.00 93.56 89 ALA A CA 1
ATOM 653 C C . ALA A 1 89 ? -4.877 -7.215 5.548 1.00 93.56 89 ALA A C 1
ATOM 655 O O . ALA A 1 89 ? -5.848 -7.128 6.296 1.00 93.56 89 ALA A O 1
ATOM 656 N N . GLY A 1 90 ? -4.202 -6.138 5.133 1.00 95.00 90 GLY A N 1
ATOM 657 C CA . GLY A 1 90 ? -4.530 -4.785 5.582 1.00 95.00 90 GLY A CA 1
ATOM 658 C C . GLY A 1 90 ? -5.942 -4.351 5.180 1.00 95.00 90 GLY A C 1
ATOM 659 O O . GLY A 1 90 ? -6.679 -3.818 6.009 1.00 95.00 90 GLY A O 1
ATOM 660 N N . GLY A 1 91 ? -6.363 -4.631 3.942 1.00 95.25 91 GLY A N 1
ATOM 661 C CA . GLY A 1 91 ? -7.701 -4.289 3.450 1.00 95.25 91 GLY A CA 1
ATOM 662 C C . GLY A 1 91 ? -8.822 -5.000 4.211 1.00 95.25 91 GLY A C 1
ATOM 663 O O . GLY A 1 91 ? -9.781 -4.358 4.640 1.00 95.25 91 GLY A O 1
ATOM 664 N N . ILE A 1 92 ? -8.681 -6.307 4.453 1.00 94.56 92 ILE A N 1
ATOM 665 C CA . ILE A 1 92 ? -9.637 -7.078 5.258 1.00 94.56 92 ILE A CA 1
ATOM 666 C C . ILE A 1 92 ? -9.677 -6.532 6.687 1.00 94.56 92 ILE A C 1
ATOM 668 O O . ILE A 1 92 ? -10.762 -6.302 7.219 1.00 94.56 92 ILE A O 1
ATOM 672 N N . THR A 1 93 ? -8.522 -6.251 7.297 1.00 94.94 93 THR A N 1
ATOM 673 C CA . THR A 1 93 ? -8.463 -5.635 8.629 1.00 94.94 93 THR A CA 1
ATOM 674 C C . THR A 1 93 ? -9.167 -4.278 8.661 1.00 94.94 93 THR A C 1
ATOM 676 O O . THR A 1 93 ? -9.933 -4.026 9.587 1.00 94.94 93 THR A O 1
ATOM 679 N N . ALA A 1 94 ? -8.980 -3.423 7.652 1.00 96.00 94 ALA A N 1
ATOM 680 C CA . ALA A 1 94 ? -9.658 -2.129 7.572 1.00 96.00 94 ALA A 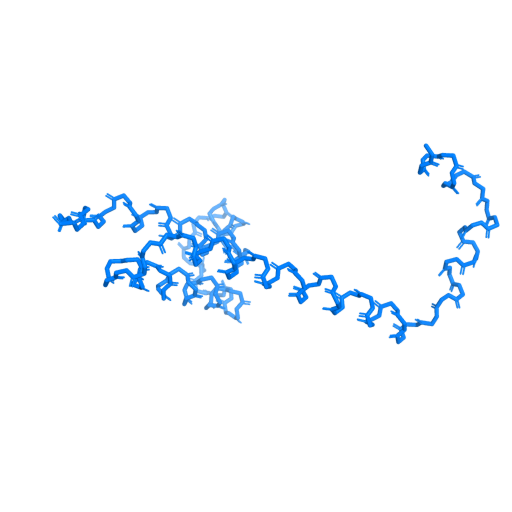CA 1
ATOM 681 C C . ALA A 1 94 ? -11.187 -2.280 7.512 1.00 96.00 94 ALA A C 1
ATOM 683 O O . ALA A 1 94 ? -11.901 -1.590 8.239 1.00 96.00 94 ALA A O 1
ATOM 684 N N . ILE A 1 95 ? -11.689 -3.212 6.693 1.00 95.81 95 ILE A N 1
ATOM 685 C CA . ILE A 1 95 ? -13.126 -3.505 6.575 1.00 95.81 95 ILE A CA 1
ATOM 686 C C . ILE A 1 95 ? -13.681 -4.002 7.912 1.00 95.81 95 ILE A C 1
ATOM 688 O O . ILE A 1 95 ? -14.684 -3.481 8.397 1.00 95.81 95 ILE A O 1
ATOM 692 N N . VAL A 1 96 ? -13.009 -4.976 8.532 1.00 96.00 96 VAL A N 1
ATOM 693 C CA . VAL A 1 96 ? -13.422 -5.557 9.815 1.00 96.00 96 VAL A CA 1
ATOM 694 C C . VAL A 1 96 ? -13.451 -4.491 10.911 1.00 96.00 96 VAL A C 1
ATOM 696 O O . VAL A 1 96 ? -14.448 -4.366 11.618 1.00 96.00 96 VAL A O 1
ATOM 699 N N . LEU A 1 97 ? -12.407 -3.668 11.027 1.00 95.94 97 LEU A N 1
ATOM 700 C CA . LEU A 1 97 ? -12.358 -2.598 12.026 1.00 95.94 97 LEU A CA 1
ATOM 701 C C . LEU A 1 97 ? -13.409 -1.517 11.771 1.00 95.94 97 LEU A C 1
ATOM 703 O O . LEU A 1 97 ? -14.004 -1.024 12.725 1.00 95.94 97 LEU A O 1
ATOM 707 N N . ASN A 1 98 ? -13.691 -1.176 10.511 1.00 94.88 98 ASN A N 1
ATOM 708 C CA . ASN A 1 98 ? -14.749 -0.223 10.188 1.00 94.88 98 ASN A CA 1
ATOM 709 C C . ASN A 1 98 ? -16.152 -0.746 10.545 1.00 94.88 98 ASN A C 1
ATOM 711 O O . ASN A 1 98 ? -17.034 0.058 10.830 1.00 94.88 98 ASN A O 1
ATOM 715 N N . LEU A 1 99 ? -16.370 -2.064 10.556 1.00 94.69 99 LEU A N 1
ATOM 716 C CA . LEU A 1 99 ? -17.633 -2.662 11.003 1.00 94.69 99 LEU A CA 1
ATOM 717 C C . LEU A 1 99 ? -17.728 -2.753 12.532 1.00 94.69 99 LEU A C 1
ATOM 719 O O . LEU A 1 99 ? -18.799 -2.539 13.090 1.00 94.69 99 LEU A O 1
ATOM 723 N N . ILE A 1 100 ? -16.620 -3.071 13.208 1.00 94.50 100 ILE A N 1
ATOM 724 C CA . ILE A 1 100 ? -16.594 -3.257 14.667 1.00 94.50 100 ILE A CA 1
ATOM 725 C C . ILE A 1 100 ? -16.600 -1.914 15.404 1.00 94.50 100 ILE A C 1
ATOM 727 O O . ILE A 1 100 ? -17.243 -1.781 16.445 1.00 94.50 100 ILE A O 1
ATOM 731 N N . PHE A 1 101 ? -15.864 -0.916 14.910 1.00 91.81 101 PHE A N 1
ATOM 732 C CA . PHE A 1 101 ? -15.737 0.356 15.614 1.00 91.81 101 PHE A CA 1
ATOM 733 C C . PHE A 1 101 ? -17.007 1.189 15.434 1.00 91.81 101 PHE A C 1
ATOM 735 O O . PHE A 1 101 ? -17.378 1.477 14.290 1.00 91.81 101 PHE A O 1
ATOM 742 N N . PRO A 1 102 ? -17.644 1.646 16.529 1.00 86.69 102 PRO A N 1
ATOM 743 C CA . PRO A 1 102 ? -18.868 2.427 16.438 1.00 86.69 102 PRO A CA 1
ATOM 744 C C . PRO A 1 102 ? -18.604 3.724 15.668 1.00 86.69 102 PRO A C 1
ATOM 746 O O . PRO A 1 102 ? -17.523 4.302 15.824 1.00 86.69 102 PRO A O 1
ATOM 749 N N . PRO A 1 103 ? -19.545 4.187 14.827 1.00 82.81 103 PRO A N 1
ATOM 750 C CA . PRO A 1 103 ? -19.406 5.472 14.163 1.00 82.81 103 PRO A CA 1
ATOM 751 C C . PRO A 1 103 ? -19.299 6.565 15.228 1.00 82.81 103 PRO A C 1
ATOM 753 O O . PRO A 1 103 ? -20.118 6.645 16.146 1.00 82.81 103 PRO A O 1
ATOM 756 N N . GLU A 1 104 ? -18.255 7.381 15.125 1.00 72.06 104 GLU A N 1
ATOM 757 C CA . GLU A 1 104 ? -18.096 8.552 15.980 1.00 72.06 104 GLU A CA 1
ATOM 758 C C . GLU A 1 104 ? -19.242 9.509 15.622 1.00 72.06 104 GLU A C 1
ATOM 760 O O . GLU A 1 104 ? -19.376 9.894 14.457 1.00 72.06 104 GLU A O 1
ATOM 765 N N . LYS A 1 105 ? -20.131 9.801 16.584 1.00 62.16 105 LYS A N 1
ATOM 766 C CA . LYS A 1 105 ? -21.164 10.830 16.401 1.00 62.16 105 LYS A CA 1
ATOM 767 C C . LYS A 1 105 ? -20.428 12.137 16.119 1.00 62.16 105 LYS A C 1
ATOM 769 O O . LYS A 1 105 ? -19.654 12.570 16.971 1.00 62.16 105 LYS A O 1
ATOM 774 N N . GLN A 1 106 ? -20.628 12.681 14.920 1.00 53.75 106 GLN A N 1
ATOM 775 C CA . GLN A 1 106 ? -20.189 14.033 14.576 1.00 53.75 106 GLN A CA 1
ATOM 776 C C . GLN A 1 106 ? -20.813 15.051 15.527 1.00 53.75 106 GLN A C 1
ATOM 778 O O . GLN A 1 106 ? -22.000 14.861 15.886 1.00 53.75 106 GLN A O 1
#

Mean predicted aligned error: 5.92 Å

Radius of gyration: 19.86 Å; Cα contacts (8 Å, |Δi|>4): 60; chains: 1; bounding box: 39×37×51 Å